Protein AF-A0A2N2G722-F1 (afdb_monomer_lite)

Foldseek 3Di:
DVVCQVPDAQQVQPPVQPLERLEAEAEDEDAAPVQADPVCPPHHHWAKDWQQVCVVVPVDVTHKAFGPHAHPSDRVGTRIYTIYTYHYQWGQDDPNPDIDGDACLSVVLRVLVSLPDAAQQDPVVPDQRCACQASSTVQSQDDDPGGNNHGHYHDPVSCVVSVNDDDDD

Structure (mmCIF, N/CA/C/O backbone):
data_AF-A0A2N2G722-F1
#
_entry.id   AF-A0A2N2G722-F1
#
loop_
_atom_site.group_PDB
_atom_site.id
_atom_site.type_symbol
_atom_site.label_atom_id
_atom_site.label_alt_id
_atom_site.label_comp_id
_atom_site.label_asym_id
_atom_site.label_entity_id
_atom_site.label_seq_id
_atom_site.pdbx_PDB_ins_code
_atom_site.Cartn_x
_atom_site.Cartn_y
_atom_site.Cartn_z
_atom_site.occupancy
_atom_site.B_iso_or_equiv
_atom_site.auth_seq_id
_atom_site.auth_comp_id
_atom_site.auth_asym_id
_atom_site.auth_atom_id
_atom_site.pdbx_PDB_model_num
ATOM 1 N N . MET A 1 1 ? -0.736 7.764 12.562 1.00 86.62 1 MET A N 1
ATOM 2 C CA . MET A 1 1 ? -2.157 7.605 12.942 1.00 86.62 1 MET A CA 1
ATOM 3 C C . MET A 1 1 ? -2.582 8.611 14.003 1.00 86.62 1 MET A C 1
ATOM 5 O O . MET A 1 1 ? -3.358 9.486 13.661 1.00 86.62 1 MET A O 1
ATOM 9 N N 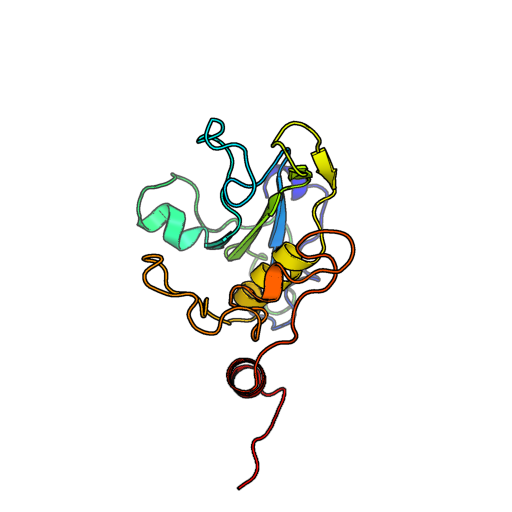. ALA A 1 2 ? -1.997 8.613 15.210 1.00 88.62 2 ALA A N 1
ATOM 10 C CA . ALA A 1 2 ? -2.372 9.547 16.289 1.00 88.62 2 ALA A CA 1
ATOM 11 C C . ALA A 1 2 ? -2.458 11.039 15.901 1.00 88.62 2 ALA A C 1
ATOM 13 O O . ALA A 1 2 ? -3.366 11.737 16.332 1.00 88.62 2 ALA A O 1
ATOM 14 N N . ALA A 1 3 ? -1.547 11.530 15.054 1.00 89.88 3 ALA A N 1
ATOM 15 C CA . ALA A 1 3 ? -1.567 12.923 14.596 1.00 89.88 3 ALA A CA 1
ATOM 16 C C . ALA A 1 3 ? -2.761 13.274 13.677 1.00 89.88 3 ALA A C 1
ATOM 18 O O . ALA A 1 3 ? -3.110 14.445 13.555 1.00 89.88 3 ALA A O 1
ATOM 19 N N . ALA A 1 4 ? -3.363 12.282 13.014 1.00 91.19 4 ALA A N 1
ATOM 20 C CA . ALA A 1 4 ? -4.499 12.466 12.108 1.00 91.19 4 ALA A CA 1
ATOM 21 C C . ALA A 1 4 ? -5.852 12.199 12.790 1.00 91.19 4 ALA A C 1
ATOM 23 O O . ALA A 1 4 ? -6.851 12.779 12.384 1.00 91.19 4 ALA A O 1
ATOM 24 N N . ASP A 1 5 ? -5.868 11.375 13.838 1.00 95.19 5 ASP A N 1
ATOM 25 C CA . ASP A 1 5 ? -7.063 10.847 14.515 1.00 95.19 5 ASP A CA 1
ATOM 26 C C . ASP A 1 5 ? -8.018 11.915 15.057 1.00 95.19 5 ASP A C 1
ATOM 28 O O . ASP A 1 5 ? -9.231 11.768 15.059 1.00 95.19 5 ASP A O 1
ATOM 32 N N . THR A 1 6 ? -7.497 13.067 15.466 1.00 95.94 6 THR A N 1
ATOM 33 C CA . THR A 1 6 ? -8.357 14.166 15.925 1.00 95.94 6 THR A CA 1
ATOM 34 C C . THR A 1 6 ? -9.116 14.861 14.793 1.00 95.94 6 THR A C 1
ATOM 36 O O . THR A 1 6 ? -10.034 15.627 15.069 1.00 95.94 6 THR A O 1
ATOM 39 N N . ASN A 1 7 ? -8.700 14.661 13.539 1.00 96.06 7 ASN A N 1
ATOM 40 C CA . ASN A 1 7 ? -9.152 15.433 12.377 1.00 96.06 7 ASN A CA 1
ATOM 41 C C . ASN A 1 7 ? -9.745 14.567 11.255 1.00 96.06 7 ASN A C 1
ATOM 43 O O . ASN A 1 7 ? -10.345 15.111 10.328 1.00 96.06 7 ASN A O 1
ATOM 47 N N . VAL A 1 8 ? -9.544 13.251 11.298 1.00 95.44 8 VAL A N 1
ATOM 48 C CA . VAL A 1 8 ? -9.967 12.304 10.264 1.00 95.44 8 VAL A CA 1
ATOM 49 C C . VAL A 1 8 ? -10.865 11.267 10.912 1.00 95.44 8 VAL A C 1
ATOM 51 O O . VAL A 1 8 ? -10.428 10.584 11.824 1.00 95.44 8 VAL A O 1
ATOM 54 N N . ASN A 1 9 ? -12.089 11.144 10.401 1.00 96.00 9 ASN A N 1
ATOM 55 C CA . ASN A 1 9 ? -12.974 10.041 10.753 1.00 96.00 9 ASN A CA 1
ATOM 56 C C . ASN A 1 9 ? -12.597 8.812 9.921 1.00 96.00 9 ASN A C 1
ATOM 58 O O . ASN A 1 9 ? -12.718 8.845 8.693 1.00 96.00 9 ASN A O 1
ATOM 62 N N . PHE A 1 10 ? -12.161 7.747 10.586 1.00 96.56 10 PHE A N 1
ATOM 63 C CA . PHE A 1 10 ? -11.734 6.499 9.967 1.00 96.56 10 PHE A CA 1
ATOM 64 C C . PHE A 1 10 ? -12.868 5.494 9.717 1.00 96.56 10 PHE A C 1
ATOM 66 O O . PHE A 1 10 ? -12.687 4.570 8.929 1.00 96.56 10 PHE A O 1
ATOM 73 N N . ALA A 1 11 ? -14.048 5.676 10.318 1.00 96.00 11 ALA A N 1
ATOM 74 C CA . ALA A 1 11 ? -15.167 4.735 10.195 1.00 96.00 11 ALA A CA 1
ATOM 75 C C . ALA A 1 11 ? -15.664 4.465 8.760 1.00 96.00 11 ALA A C 1
ATOM 77 O O . ALA A 1 11 ? -16.090 3.344 8.500 1.00 96.00 11 ALA A O 1
ATOM 78 N N . PRO A 1 12 ? -15.616 5.417 7.805 1.00 95.75 12 PRO A N 1
ATOM 79 C CA . PRO A 1 12 ? -16.002 5.140 6.421 1.00 95.75 12 PRO A CA 1
ATOM 80 C C . PRO A 1 12 ? -15.040 4.230 5.643 1.00 95.75 12 PRO A C 1
ATOM 82 O O . PRO A 1 12 ? -15.371 3.864 4.518 1.00 95.75 12 PRO A O 1
ATOM 85 N N . TYR A 1 13 ? -13.854 3.930 6.184 1.00 95.12 13 TYR A N 1
ATOM 86 C CA . TYR A 1 13 ? -12.816 3.138 5.511 1.00 95.12 13 TYR A CA 1
ATOM 87 C C . TYR A 1 13 ? -12.734 1.684 6.011 1.00 95.12 13 TYR A C 1
ATOM 89 O O . TYR A 1 13 ? -11.759 1.004 5.712 1.00 95.12 13 TYR A O 1
ATOM 97 N N . ASP A 1 14 ? -13.728 1.248 6.784 1.00 95.19 14 ASP A N 1
ATOM 98 C CA . ASP A 1 14 ? -14.011 -0.147 7.144 1.00 95.19 14 ASP A CA 1
ATOM 99 C C . ASP A 1 14 ? -15.162 -0.621 6.241 1.00 95.19 14 ASP A C 1
ATOM 101 O O . ASP A 1 14 ? -16.336 -0.351 6.528 1.00 95.19 14 ASP A O 1
ATOM 105 N N . LEU A 1 15 ? -14.842 -1.188 5.071 1.00 92.25 15 LEU A N 1
ATOM 106 C CA . LEU A 1 15 ? -15.858 -1.536 4.067 1.00 92.25 15 LEU A CA 1
ATOM 107 C C . LEU A 1 15 ? -16.419 -2.946 4.251 1.00 92.25 15 LEU A C 1
ATOM 109 O O . LEU A 1 15 ? -17.509 -3.225 3.736 1.00 92.25 15 LEU A O 1
ATOM 113 N N . ASP A 1 16 ? -15.709 -3.825 4.954 1.00 93.31 16 ASP A N 1
ATOM 114 C CA . ASP A 1 16 ? -16.152 -5.194 5.224 1.00 93.31 16 ASP A CA 1
ATOM 115 C C . ASP A 1 16 ? -16.805 -5.374 6.608 1.00 93.31 16 ASP A C 1
ATOM 117 O O . ASP A 1 16 ? -17.491 -6.377 6.842 1.00 93.31 16 ASP A O 1
ATOM 121 N N . GLY A 1 17 ? -16.725 -4.357 7.469 1.00 95.19 17 GLY A N 1
ATOM 122 C CA . GLY A 1 17 ? -17.412 -4.288 8.752 1.00 95.19 17 GLY A CA 1
ATOM 123 C C . GLY A 1 17 ? -16.705 -5.054 9.867 1.00 95.19 17 GLY A C 1
ATOM 124 O O . GLY A 1 17 ? -17.373 -5.499 10.808 1.00 95.19 17 GLY A O 1
ATOM 125 N N . ASP A 1 18 ? -15.391 -5.247 9.784 1.00 96.06 18 ASP A N 1
ATOM 126 C CA . ASP A 1 18 ? -14.608 -5.951 10.801 1.00 96.06 18 ASP A CA 1
ATOM 127 C C . ASP A 1 18 ? -14.064 -5.029 11.918 1.00 96.06 18 ASP A C 1
ATOM 129 O O . ASP A 1 18 ? -13.435 -5.497 12.878 1.00 96.06 18 ASP A O 1
ATOM 133 N N . CYS A 1 19 ? -14.393 -3.733 11.858 1.00 97.50 19 CYS A N 1
ATOM 134 C CA . CYS A 1 19 ? -13.896 -2.663 12.725 1.00 97.50 19 CYS A CA 1
ATOM 135 C C . CYS A 1 19 ? -12.408 -2.324 12.538 1.00 97.50 19 CYS A C 1
ATOM 137 O O . CYS A 1 19 ? -11.812 -1.699 13.427 1.00 97.50 19 CYS A O 1
ATOM 139 N N . TYR A 1 20 ? -11.805 -2.684 11.409 1.00 97.12 20 TYR A N 1
ATOM 140 C CA . TYR A 1 20 ? -10.490 -2.233 10.977 1.00 97.12 20 TYR A CA 1
ATOM 141 C C . TYR A 1 20 ? -10.607 -1.381 9.713 1.00 97.12 20 TYR A C 1
ATOM 143 O O . TYR A 1 20 ? -11.485 -1.553 8.884 1.00 97.12 20 TYR A O 1
ATOM 151 N N . VAL A 1 21 ? -9.712 -0.406 9.573 1.00 96.12 21 VAL A N 1
ATOM 152 C CA . VAL A 1 21 ? -9.531 0.282 8.294 1.00 96.12 21 VAL A CA 1
ATOM 153 C C . VAL A 1 21 ? -8.921 -0.709 7.310 1.00 96.12 21 VAL A C 1
ATOM 155 O O . VAL A 1 21 ? -7.834 -1.215 7.593 1.00 96.12 21 VAL A O 1
ATOM 158 N N . ASP A 1 22 ? -9.567 -0.910 6.159 1.00 92.81 22 ASP A N 1
ATOM 159 C CA . ASP A 1 22 ? -9.160 -1.918 5.170 1.00 92.81 22 ASP A CA 1
ATOM 160 C C . ASP A 1 22 ? -7.700 -1.718 4.738 1.00 92.81 22 ASP A C 1
ATOM 162 O O . ASP A 1 22 ? -6.904 -2.652 4.681 1.00 92.81 22 ASP A O 1
ATOM 166 N N . VAL A 1 23 ? -7.336 -0.468 4.416 1.00 87.81 23 VAL A N 1
ATOM 167 C CA . VAL A 1 23 ? -5.993 -0.094 3.962 1.00 87.81 23 VAL A CA 1
ATOM 168 C C . VAL A 1 23 ? -5.684 1.351 4.336 1.00 87.81 23 VAL A C 1
ATOM 170 O O . VAL A 1 23 ? -6.399 2.273 3.937 1.00 87.81 23 VAL A O 1
ATOM 173 N N . VAL A 1 24 ? -4.547 1.585 4.995 1.00 93.75 24 VAL A N 1
ATOM 174 C CA . VAL A 1 24 ? -3.966 2.932 5.099 1.00 93.75 24 VAL A CA 1
ATOM 175 C C . VAL A 1 24 ? -2.774 3.072 4.162 1.00 93.75 24 VAL A C 1
ATOM 177 O O . VAL A 1 24 ? -1.777 2.368 4.300 1.00 93.75 24 VAL A O 1
ATOM 180 N N . ASN A 1 25 ? -2.858 4.027 3.235 1.00 93.75 25 ASN A N 1
ATOM 181 C CA . ASN A 1 25 ? -1.742 4.407 2.376 1.00 93.75 25 ASN A CA 1
ATOM 182 C C . ASN A 1 25 ? -0.953 5.570 3.000 1.00 93.75 25 ASN A C 1
ATOM 184 O O . ASN A 1 25 ? -1.514 6.626 3.304 1.00 93.75 25 ASN A O 1
ATOM 188 N N . ILE A 1 26 ? 0.346 5.364 3.203 1.00 95.19 26 ILE A N 1
ATOM 189 C CA . ILE A 1 26 ? 1.271 6.338 3.774 1.00 95.19 26 ILE A CA 1
ATOM 190 C C . ILE A 1 26 ? 2.249 6.778 2.688 1.00 95.19 26 ILE A C 1
ATOM 192 O O . ILE A 1 26 ? 3.018 5.976 2.169 1.00 95.19 26 ILE A O 1
ATOM 196 N N . VAL A 1 27 ? 2.292 8.081 2.417 1.00 95.19 27 VAL A N 1
ATOM 197 C CA . VAL A 1 27 ? 3.324 8.673 1.560 1.00 95.19 27 VAL A CA 1
ATOM 198 C C . VAL A 1 27 ? 4.382 9.324 2.441 1.00 95.19 27 VAL A C 1
ATOM 200 O O . VAL A 1 27 ? 4.068 10.245 3.199 1.00 95.19 27 VAL A O 1
ATOM 203 N N . HIS A 1 28 ? 5.627 8.852 2.363 1.00 93.94 28 HIS A N 1
ATOM 204 C CA . HIS A 1 28 ? 6.739 9.443 3.109 1.00 93.94 28 HIS A CA 1
ATOM 205 C C . HIS A 1 28 ? 7.552 10.414 2.252 1.00 93.94 28 HIS A C 1
ATOM 207 O O . HIS A 1 28 ? 7.642 10.289 1.032 1.00 93.94 28 HIS A O 1
ATOM 213 N N . GLN A 1 29 ? 8.177 11.388 2.915 1.00 92.06 29 GLN A N 1
ATOM 214 C CA . GLN A 1 29 ? 9.076 12.334 2.263 1.00 92.06 29 GLN A CA 1
ATOM 215 C C . GLN A 1 29 ? 10.281 11.604 1.657 1.00 92.06 29 GLN A C 1
ATOM 217 O O . GLN A 1 29 ? 10.845 10.699 2.275 1.00 92.06 29 GLN A O 1
ATOM 222 N N . GLY A 1 30 ? 10.728 12.080 0.495 1.00 89.75 30 GLY A N 1
ATOM 223 C CA . GLY A 1 30 ? 11.961 11.618 -0.134 1.00 89.75 30 GLY A CA 1
ATOM 224 C C . GLY A 1 30 ? 11.740 10.467 -1.106 1.00 89.75 30 GLY A C 1
ATOM 225 O O . GLY A 1 30 ? 10.633 10.264 -1.604 1.00 89.75 30 GLY A O 1
ATOM 226 N N . THR A 1 31 ? 12.831 9.782 -1.430 1.00 89.25 31 THR A N 1
ATOM 227 C CA . THR A 1 31 ? 12.851 8.614 -2.314 1.00 89.25 31 THR A CA 1
ATOM 228 C C . THR A 1 31 ? 12.699 7.322 -1.531 1.00 89.25 31 THR A C 1
ATOM 230 O O . THR A 1 31 ? 13.029 7.285 -0.350 1.00 89.25 31 THR A O 1
ATOM 233 N N . GLY A 1 32 ? 12.190 6.281 -2.187 1.00 89.06 32 GLY A N 1
ATOM 234 C CA . GLY A 1 32 ? 12.145 4.935 -1.623 1.00 89.06 32 GLY A CA 1
ATOM 235 C C . GLY A 1 32 ? 13.467 4.231 -1.876 1.00 89.06 32 GLY A C 1
ATOM 236 O O . GLY A 1 32 ? 14.065 4.420 -2.942 1.00 89.06 32 GLY A O 1
ATOM 237 N N . GLU A 1 33 ? 13.931 3.437 -0.913 1.00 88.56 33 GLU A N 1
ATOM 238 C CA . GLU A 1 33 ? 15.232 2.757 -0.980 1.00 88.56 33 GLU A CA 1
ATOM 239 C C . GLU A 1 33 ? 15.397 1.945 -2.279 1.00 88.56 33 GLU A C 1
ATOM 241 O O . GLU A 1 33 ? 16.476 1.938 -2.879 1.00 88.56 33 GLU A O 1
ATOM 246 N N . GLU A 1 34 ? 14.302 1.377 -2.794 1.00 82.56 34 GLU A N 1
ATOM 247 C CA . GLU A 1 34 ? 14.249 0.613 -4.042 1.00 82.56 34 GLU A CA 1
ATOM 248 C C . GLU A 1 34 ? 14.658 1.416 -5.292 1.00 82.56 34 GLU A C 1
ATOM 250 O O . GLU A 1 34 ? 15.094 0.848 -6.296 1.00 82.56 34 GLU A O 1
ATOM 255 N N . ALA A 1 35 ? 14.545 2.745 -5.245 1.00 80.88 35 ALA A N 1
ATOM 256 C CA . ALA A 1 35 ? 14.869 3.650 -6.348 1.00 80.88 35 ALA A CA 1
ATOM 257 C C . ALA A 1 35 ? 15.936 4.697 -5.986 1.00 80.88 35 ALA A C 1
ATOM 259 O O . ALA A 1 35 ? 16.324 5.521 -6.827 1.00 80.88 35 ALA A O 1
ATOM 260 N N . SER A 1 36 ? 16.428 4.673 -4.751 1.00 77.19 36 SER A N 1
ATOM 261 C CA . SER A 1 36 ? 17.362 5.658 -4.232 1.00 77.19 36 SER A CA 1
ATOM 262 C C . SER A 1 36 ? 18.795 5.477 -4.737 1.00 77.19 36 SER A C 1
ATOM 264 O O . SER A 1 36 ? 19.221 4.413 -5.214 1.00 77.19 36 SER A O 1
ATOM 266 N N . PRO A 1 37 ? 19.624 6.533 -4.659 1.00 68.56 37 PRO A N 1
ATOM 267 C CA . PRO A 1 37 ? 21.064 6.385 -4.765 1.00 68.56 37 PRO A CA 1
ATOM 268 C C . PRO A 1 37 ? 21.583 5.373 -3.739 1.00 68.56 37 PRO A C 1
ATOM 270 O O . PRO A 1 37 ? 21.128 5.367 -2.607 1.00 68.56 37 PRO A O 1
ATOM 273 N N . ALA A 1 38 ? 22.568 4.540 -4.104 1.00 63.25 38 ALA A N 1
ATOM 274 C CA . ALA A 1 38 ? 23.093 3.497 -3.204 1.00 63.25 38 ALA A CA 1
ATOM 275 C C . ALA A 1 38 ? 23.745 4.065 -1.920 1.00 63.25 38 ALA A C 1
ATOM 277 O O . ALA A 1 38 ? 24.097 3.328 -1.010 1.00 63.25 38 ALA A O 1
ATOM 278 N N . THR A 1 39 ? 23.928 5.384 -1.860 1.00 59.56 39 THR A N 1
ATOM 279 C CA . THR A 1 39 ? 24.423 6.130 -0.702 1.00 59.56 39 THR A CA 1
ATOM 280 C C . THR A 1 39 ? 23.325 6.508 0.298 1.00 59.56 39 THR A C 1
ATOM 282 O O . THR A 1 39 ? 23.649 7.075 1.335 1.00 59.56 39 THR A O 1
ATOM 285 N N . SER A 1 40 ? 22.052 6.229 -0.002 1.00 65.25 40 SER A N 1
ATOM 286 C CA . SER A 1 40 ? 20.884 6.596 0.810 1.00 65.25 40 SER A CA 1
ATOM 287 C C . SER A 1 40 ? 20.285 5.386 1.540 1.00 65.25 40 SER A C 1
ATOM 289 O O . SER A 1 40 ? 19.083 5.160 1.484 1.00 65.25 40 SER A O 1
ATOM 291 N N . ALA A 1 41 ? 21.111 4.610 2.249 1.00 66.94 41 ALA A N 1
ATOM 292 C CA . ALA A 1 41 ? 20.689 3.420 3.011 1.00 66.94 41 ALA A CA 1
ATOM 293 C C . ALA A 1 41 ? 19.779 3.718 4.231 1.00 66.94 41 ALA A C 1
ATOM 295 O O . ALA A 1 41 ? 19.610 2.878 5.108 1.00 66.94 41 ALA A O 1
ATOM 296 N N . SER A 1 42 ? 19.271 4.947 4.346 1.00 83.94 42 SER A N 1
ATOM 297 C CA . SER A 1 42 ? 18.346 5.390 5.393 1.00 83.94 42 SER A CA 1
ATOM 298 C C . SER A 1 42 ? 16.946 5.694 4.865 1.00 83.94 42 SER A C 1
ATOM 300 O O . SER A 1 42 ? 16.089 6.106 5.646 1.00 83.94 42 SER A O 1
ATOM 302 N N . ASP A 1 43 ? 16.737 5.578 3.553 1.00 88.94 43 ASP A N 1
ATOM 303 C CA . ASP A 1 43 ? 15.412 5.713 2.960 1.00 88.94 43 ASP A CA 1
ATOM 304 C C . ASP A 1 43 ? 14.563 4.487 3.320 1.00 88.94 43 ASP A C 1
ATOM 306 O O . ASP A 1 43 ? 15.085 3.413 3.608 1.00 88.94 43 ASP A O 1
ATOM 310 N N . ILE A 1 44 ? 13.243 4.650 3.341 1.00 90.69 44 ILE A N 1
ATOM 311 C CA . ILE A 1 44 ? 12.325 3.539 3.594 1.00 90.69 44 ILE A CA 1
ATOM 312 C C . ILE A 1 44 ? 12.119 2.800 2.271 1.00 90.69 44 ILE A C 1
ATOM 314 O O . ILE A 1 44 ? 11.809 3.425 1.260 1.00 90.69 44 ILE A O 1
ATOM 318 N N . TRP A 1 45 ? 12.288 1.481 2.270 1.00 90.12 45 TRP A N 1
ATOM 319 C CA . TRP A 1 45 ? 11.875 0.634 1.151 1.00 90.12 45 TRP A CA 1
ATOM 320 C C . TRP A 1 45 ? 10.344 0.550 1.107 1.00 90.12 45 TRP A C 1
ATOM 322 O O . TRP A 1 45 ? 9.735 0.285 2.145 1.00 90.12 45 TRP A O 1
ATOM 332 N N . SER A 1 46 ? 9.716 0.766 -0.050 1.00 91.81 46 SER A N 1
ATOM 333 C CA . SER A 1 46 ? 8.251 0.655 -0.197 1.00 91.81 46 SER A CA 1
ATOM 334 C C . SER A 1 46 ? 7.736 -0.738 0.178 1.00 91.81 46 SER A C 1
ATOM 336 O O . SER A 1 46 ? 8.275 -1.730 -0.300 1.00 91.81 46 SER A O 1
ATOM 338 N N . HIS A 1 47 ? 6.736 -0.835 1.057 1.00 89.62 47 HIS A N 1
ATOM 339 C CA . HIS A 1 47 ? 6.224 -2.137 1.500 1.00 89.62 47 HIS A CA 1
ATOM 340 C C . HIS A 1 47 ? 4.795 -2.088 2.048 1.00 89.62 47 HIS A C 1
ATOM 342 O O . HIS A 1 47 ? 4.304 -1.045 2.495 1.00 89.62 47 HIS A O 1
ATOM 348 N N . SER A 1 48 ? 4.189 -3.273 2.118 1.00 93.00 48 SER A N 1
ATOM 349 C CA . SER A 1 48 ? 2.984 -3.575 2.886 1.00 93.00 48 SER A CA 1
ATOM 350 C C . SER A 1 48 ? 3.336 -4.351 4.151 1.00 93.00 48 SER A C 1
ATOM 352 O O . SER A 1 48 ? 4.125 -5.299 4.116 1.00 93.00 48 SER A O 1
ATOM 354 N N . TRP A 1 49 ? 2.768 -3.956 5.289 1.00 92.31 49 TRP A N 1
ATOM 355 C CA . TRP A 1 49 ? 2.980 -4.642 6.564 1.00 92.31 49 TRP A CA 1
ATOM 356 C C . TRP A 1 49 ? 1.831 -4.365 7.542 1.00 92.31 49 TRP A C 1
ATOM 358 O O . TRP A 1 49 ? 0.901 -3.619 7.245 1.00 92.31 49 TRP A O 1
ATOM 368 N N . ASN A 1 50 ? 1.911 -4.943 8.745 1.00 92.94 50 ASN A N 1
ATOM 369 C CA . ASN A 1 50 ? 0.965 -4.668 9.821 1.00 92.94 50 ASN A CA 1
ATOM 370 C C . ASN A 1 50 ? 1.608 -4.340 11.179 1.00 92.94 50 ASN A C 1
ATOM 372 O O . ASN A 1 50 ? 2.630 -4.902 11.592 1.00 92.94 50 ASN A O 1
ATOM 376 N N . LEU A 1 51 ? 0.981 -3.417 11.909 1.00 94.25 51 LEU A N 1
ATOM 377 C CA . LEU A 1 51 ? 1.484 -2.895 13.181 1.00 94.25 51 LEU A CA 1
ATOM 378 C C . LEU A 1 51 ? 1.576 -3.981 14.265 1.00 94.25 51 LEU A C 1
ATOM 380 O O . LEU A 1 51 ? 2.487 -3.943 15.097 1.00 94.25 51 LEU A O 1
ATOM 384 N N . ALA A 1 52 ? 0.673 -4.966 14.258 1.00 95.31 52 ALA A N 1
ATOM 385 C CA . ALA A 1 52 ? 0.726 -6.097 15.183 1.00 95.31 52 ALA A CA 1
ATOM 386 C C . ALA A 1 52 ? 2.022 -6.915 15.027 1.00 95.31 52 ALA A C 1
ATOM 388 O O . ALA A 1 52 ? 2.712 -7.170 16.017 1.00 95.31 52 ALA A O 1
ATOM 389 N N . ALA A 1 53 ? 2.392 -7.273 13.795 1.00 94.19 53 ALA A N 1
ATOM 390 C CA . ALA A 1 53 ? 3.617 -8.001 13.485 1.00 94.19 53 ALA A CA 1
ATOM 391 C C . ALA A 1 53 ? 4.860 -7.163 13.798 1.00 94.19 53 ALA A C 1
ATOM 393 O O . ALA A 1 53 ? 5.811 -7.679 14.381 1.00 94.19 53 ALA A O 1
ATOM 394 N N . ALA A 1 54 ? 4.846 -5.863 13.481 1.00 92.12 54 ALA A N 1
ATOM 395 C CA . ALA A 1 54 ? 5.957 -4.965 13.807 1.00 92.12 54 ALA A CA 1
ATOM 396 C C . ALA A 1 54 ? 6.259 -4.937 15.321 1.00 92.12 54 ALA A C 1
ATOM 398 O O . ALA A 1 54 ? 7.426 -4.982 15.721 1.00 92.12 54 ALA A O 1
ATOM 399 N N . ARG A 1 55 ? 5.218 -4.936 16.168 1.00 94.56 55 ARG A N 1
ATOM 400 C CA . ARG A 1 55 ? 5.364 -5.073 17.627 1.00 94.56 55 ARG A CA 1
ATOM 401 C C . ARG A 1 55 ? 5.846 -6.460 18.037 1.00 94.56 55 ARG A C 1
ATOM 403 O O . ARG A 1 55 ? 6.720 -6.567 18.892 1.00 94.56 55 ARG A O 1
ATOM 410 N N . TYR A 1 56 ? 5.261 -7.509 17.460 1.00 94.62 56 TYR A N 1
ATOM 411 C CA . TYR A 1 56 ? 5.573 -8.897 17.804 1.00 94.62 56 TYR A CA 1
ATOM 412 C C . TYR A 1 56 ? 7.051 -9.235 17.572 1.00 94.62 56 TYR A C 1
ATOM 414 O O . TYR A 1 56 ? 7.690 -9.819 18.443 1.00 94.62 56 TYR A O 1
ATOM 422 N N . TRP A 1 57 ? 7.616 -8.799 16.444 1.00 93.69 57 TRP A N 1
ATOM 423 C CA . TRP A 1 57 ? 9.030 -8.997 16.108 1.00 93.69 57 TRP A CA 1
ATOM 424 C C . TRP A 1 57 ? 9.981 -8.004 16.797 1.00 93.69 57 TRP A C 1
ATOM 426 O O . TRP A 1 57 ? 11.183 -8.040 16.557 1.00 93.69 57 TRP A O 1
ATOM 436 N N . GLY A 1 58 ? 9.471 -7.132 17.673 1.00 86.12 58 GLY A N 1
ATOM 437 C CA . GLY A 1 58 ? 10.289 -6.237 18.495 1.00 86.12 58 GLY A CA 1
ATOM 438 C C . GLY A 1 58 ? 10.857 -5.017 17.765 1.00 86.12 58 GLY A C 1
ATOM 439 O O . GLY A 1 58 ? 11.668 -4.298 18.345 1.00 86.12 58 GLY A O 1
ATOM 440 N N . ASN A 1 59 ? 10.412 -4.734 16.538 1.00 84.88 59 ASN A N 1
ATOM 441 C CA . ASN A 1 59 ? 10.873 -3.574 15.766 1.00 84.88 59 ASN A CA 1
ATOM 442 C C . ASN A 1 59 ? 10.330 -2.243 16.317 1.00 84.88 59 ASN A C 1
ATOM 444 O O . ASN A 1 59 ? 10.803 -1.170 15.950 1.00 84.88 59 ASN A O 1
ATOM 448 N N . THR A 1 60 ? 9.317 -2.291 17.187 1.00 89.75 60 THR A N 1
ATOM 449 C CA . THR A 1 60 ? 8.695 -1.111 17.793 1.00 89.75 60 THR A CA 1
ATOM 450 C C . THR A 1 60 ? 7.926 -1.462 19.069 1.00 89.75 60 THR A C 1
ATO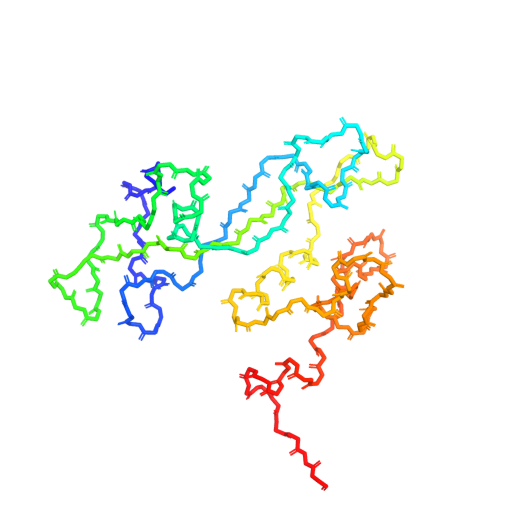M 452 O O . THR A 1 60 ? 7.463 -2.586 19.263 1.00 89.75 60 THR A O 1
ATOM 455 N N . GLN A 1 61 ? 7.738 -0.470 19.942 1.00 92.56 61 GLN A N 1
ATOM 456 C CA . GLN A 1 61 ? 6.821 -0.564 21.080 1.00 92.56 61 GLN A CA 1
ATOM 457 C C . GLN A 1 61 ? 5.357 -0.274 20.704 1.00 92.56 61 GLN A C 1
ATOM 459 O O . GLN A 1 61 ? 4.466 -0.478 21.524 1.00 92.56 61 GLN A O 1
ATOM 464 N N . TYR A 1 62 ? 5.082 0.194 19.491 1.00 92.38 62 TYR A N 1
ATOM 465 C CA . TYR A 1 62 ? 3.727 0.495 19.025 1.00 92.38 62 TYR A CA 1
ATOM 466 C C . TYR A 1 62 ? 3.133 -0.706 18.286 1.00 92.38 62 TYR A C 1
ATOM 468 O O . TYR A 1 62 ? 3.855 -1.413 17.599 1.00 92.38 62 TYR A O 1
ATOM 476 N N . GLY A 1 63 ? 1.832 -0.948 18.449 1.00 94.31 63 GLY A N 1
ATOM 477 C CA . GLY A 1 63 ? 1.094 -2.009 17.754 1.00 94.31 63 GLY A CA 1
ATOM 478 C C . GLY A 1 63 ? -0.151 -1.451 17.073 1.00 94.31 63 GLY A C 1
ATOM 479 O O . GLY A 1 63 ? -0.175 -0.271 16.727 1.00 94.31 63 GLY A O 1
ATOM 480 N N . VAL A 1 64 ? -1.180 -2.290 16.922 1.00 96.62 64 VAL A N 1
ATOM 481 C CA . VAL A 1 64 ? -2.505 -1.889 16.417 1.00 96.62 64 VAL A CA 1
ATOM 482 C C . VAL A 1 64 ? -2.947 -0.576 17.065 1.00 96.62 64 VAL A C 1
ATOM 484 O O . VAL A 1 64 ? -2.961 -0.456 18.294 1.00 96.62 64 VAL A O 1
ATOM 487 N N . TYR A 1 65 ? -3.303 0.404 16.241 1.00 96.50 65 TYR A N 1
ATOM 488 C CA . TYR A 1 65 ? -3.783 1.701 16.698 1.00 96.50 65 TYR A CA 1
ATOM 489 C C . TYR A 1 65 ? -5.307 1.664 16.823 1.00 96.50 65 TYR A C 1
ATOM 491 O O . TYR A 1 65 ? -5.981 1.216 15.903 1.00 96.50 65 TYR A O 1
ATOM 499 N N . THR A 1 66 ? -5.853 2.112 17.951 1.00 97.44 66 THR A N 1
ATOM 500 C CA . THR A 1 66 ? -7.307 2.267 18.137 1.00 97.44 66 THR A CA 1
ATOM 501 C C . THR A 1 66 ? -7.652 3.743 17.985 1.00 97.44 66 THR A C 1
ATOM 503 O O . THR A 1 66 ? -7.035 4.565 18.664 1.00 97.44 66 THR A O 1
ATOM 506 N N . THR A 1 67 ? -8.572 4.064 17.076 1.00 97.25 67 THR A N 1
ATOM 507 C CA . THR A 1 67 ? -8.987 5.441 16.774 1.00 97.25 67 THR A CA 1
ATOM 508 C C . THR A 1 67 ? -10.009 5.942 17.793 1.00 97.25 67 THR A C 1
ATOM 510 O O . THR A 1 67 ? -10.480 5.201 18.665 1.00 97.25 67 THR A O 1
ATOM 513 N N . ASN A 1 68 ? -10.371 7.218 17.694 1.00 96.81 68 ASN A N 1
ATOM 514 C CA . ASN A 1 68 ? -11.478 7.801 18.454 1.00 96.81 68 ASN A CA 1
ATOM 515 C C . ASN A 1 68 ? -12.855 7.620 17.772 1.00 96.81 68 ASN A C 1
ATOM 517 O O . ASN A 1 68 ? -13.859 8.093 18.310 1.00 96.81 68 ASN A O 1
ATOM 521 N N . ASP A 1 69 ? -12.919 6.917 16.638 1.00 97.19 69 ASP A N 1
ATOM 522 C CA . ASP A 1 69 ? -14.137 6.724 15.852 1.00 97.19 69 ASP A CA 1
ATOM 523 C C . ASP A 1 69 ? -14.882 5.448 16.249 1.00 97.19 69 ASP A C 1
ATOM 525 O O . ASP A 1 69 ? -14.290 4.390 16.470 1.00 97.19 69 ASP A O 1
ATOM 529 N N . SER A 1 70 ? -16.212 5.529 16.309 1.00 97.25 70 SER A N 1
ATOM 530 C CA . SER A 1 70 ? -17.064 4.367 16.585 1.00 97.25 70 SER A CA 1
ATOM 531 C C . SER A 1 70 ? -17.163 3.457 15.363 1.00 97.25 70 SER A C 1
ATOM 533 O O . SER A 1 70 ? -17.392 3.936 14.254 1.00 97.25 70 SER A O 1
ATOM 535 N N . CYS A 1 71 ? -17.048 2.146 15.571 1.00 96.88 71 CYS A N 1
ATOM 536 C CA . CYS A 1 71 ? -17.224 1.168 14.503 1.00 96.88 71 CYS A CA 1
ATOM 537 C C . CYS A 1 71 ? -18.699 1.060 14.085 1.00 96.88 71 CYS A C 1
ATOM 539 O O . CYS A 1 71 ? -19.588 0.904 14.928 1.00 96.88 71 CYS A O 1
ATOM 541 N N . THR A 1 72 ? -18.961 1.097 12.776 1.00 93.75 72 THR A N 1
ATOM 542 C CA . THR A 1 72 ? -20.323 1.015 12.221 1.00 93.75 72 THR A CA 1
ATOM 543 C C . THR A 1 72 ? -20.938 -0.373 12.414 1.00 93.75 72 THR A C 1
ATOM 545 O O . THR A 1 72 ? -22.131 -0.482 12.698 1.00 93.75 72 THR A O 1
ATOM 548 N N . ALA A 1 73 ? -20.134 -1.436 12.307 1.00 94.38 73 ALA A N 1
ATOM 549 C CA . ALA A 1 73 ? -20.593 -2.814 12.482 1.00 94.38 73 ALA A CA 1
ATOM 550 C C . ALA A 1 73 ? -20.875 -3.178 13.949 1.00 94.38 73 ALA A C 1
ATOM 552 O O . ALA A 1 73 ? -21.705 -4.043 14.238 1.00 94.38 73 ALA A O 1
ATOM 553 N N . ASN A 1 74 ? -20.212 -2.505 14.893 1.00 95.19 74 ASN A N 1
ATOM 554 C CA . ASN A 1 74 ? -20.428 -2.697 16.319 1.00 95.19 74 ASN A CA 1
ATOM 555 C C . ASN A 1 74 ? -20.131 -1.410 17.093 1.00 95.19 74 ASN A C 1
ATOM 557 O O . ASN A 1 74 ? -18.980 -1.107 17.400 1.00 95.19 74 ASN A O 1
ATOM 561 N N . SER A 1 75 ? -21.184 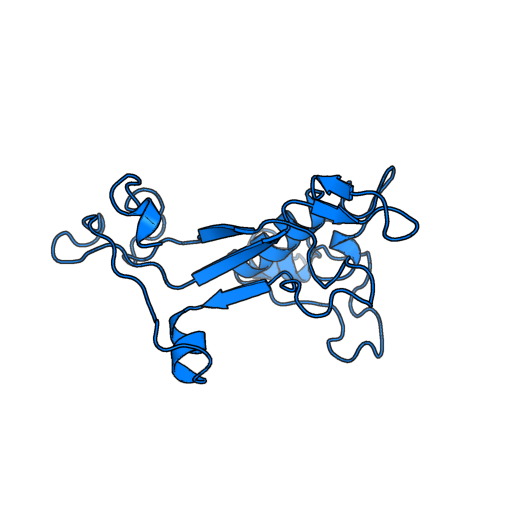-0.700 17.500 1.00 93.75 75 SER A N 1
ATOM 562 C CA . SER A 1 75 ? -21.072 0.576 18.216 1.00 93.75 75 SER A CA 1
ATOM 563 C C . SER A 1 75 ? -20.451 0.472 19.616 1.00 93.75 75 SER A C 1
ATOM 565 O O . SER A 1 75 ? -20.221 1.497 20.253 1.00 93.75 75 SER A O 1
ATOM 567 N N . ALA A 1 76 ? -20.217 -0.739 20.136 1.00 95.94 76 ALA A N 1
ATOM 568 C CA . ALA A 1 76 ? -19.456 -0.948 21.369 1.00 95.94 76 ALA A CA 1
ATOM 569 C C . ALA A 1 76 ? -17.934 -0.963 21.133 1.00 95.94 76 ALA A C 1
ATOM 571 O O . ALA A 1 76 ? -17.169 -0.995 22.098 1.00 95.94 76 ALA A O 1
ATOM 572 N N . LEU A 1 77 ? -17.494 -0.972 19.872 1.00 96.94 77 LEU A N 1
ATOM 573 C CA . LEU A 1 77 ? -16.096 -0.999 19.464 1.00 96.94 77 LEU A CA 1
ATOM 574 C C . LEU A 1 77 ? -15.693 0.312 18.786 1.00 96.94 77 LEU A C 1
ATOM 576 O O . LEU A 1 77 ? -16.516 1.074 18.277 1.00 96.94 77 LEU A O 1
ATOM 580 N N . GLN A 1 78 ? -14.387 0.543 18.775 1.00 97.88 78 GLN A N 1
ATOM 581 C CA . GLN A 1 78 ? -13.740 1.607 18.018 1.00 97.88 78 GLN A CA 1
ATOM 582 C C . GLN A 1 78 ? -13.089 1.023 16.773 1.00 97.88 78 GLN A C 1
ATOM 584 O O . GLN A 1 78 ? -12.682 -0.145 16.778 1.00 97.88 78 GLN A O 1
ATOM 589 N N . VAL A 1 79 ? -12.967 1.850 15.742 1.00 97.94 79 VAL A N 1
ATOM 590 C CA . VAL A 1 79 ? -12.228 1.501 14.529 1.00 97.94 79 VAL A CA 1
ATOM 591 C C . VAL A 1 79 ? -10.743 1.361 14.866 1.00 97.94 79 VAL A C 1
ATOM 593 O O . VAL A 1 79 ? -10.193 2.059 15.726 1.00 97.94 79 VAL A O 1
ATOM 596 N N . LYS A 1 80 ? -10.077 0.411 14.216 1.00 97.69 80 LYS A N 1
ATOM 597 C CA . LYS A 1 80 ? -8.659 0.123 14.418 1.00 97.69 80 LYS A CA 1
ATOM 598 C C . LYS A 1 80 ? -7.885 0.235 13.118 1.00 97.69 80 LYS A C 1
ATOM 600 O O . LYS A 1 80 ? -8.410 0.034 12.036 1.00 97.69 80 LYS A O 1
ATOM 605 N N . ILE A 1 81 ? -6.600 0.532 13.235 1.00 96.81 81 ILE A N 1
ATOM 606 C CA . ILE A 1 81 ? -5.661 0.538 12.117 1.00 96.81 81 ILE A CA 1
ATOM 607 C C . ILE A 1 81 ? -4.570 -0.470 12.446 1.00 96.81 81 ILE A C 1
ATOM 609 O O . ILE A 1 81 ? -3.918 -0.373 13.492 1.00 96.81 81 ILE A O 1
ATOM 613 N N . ASN A 1 82 ? -4.379 -1.437 11.557 1.00 95.44 82 ASN A N 1
ATOM 614 C CA . ASN A 1 82 ? -3.357 -2.466 11.686 1.00 95.44 82 ASN A CA 1
ATOM 615 C C . ASN A 1 82 ? -2.508 -2.548 10.422 1.00 95.44 82 ASN A C 1
ATOM 617 O O . ASN A 1 82 ? -1.290 -2.416 10.513 1.00 95.44 82 ASN A O 1
ATOM 621 N N . ASP A 1 83 ? -3.153 -2.724 9.277 1.00 94.12 83 ASP A N 1
ATOM 622 C CA . ASP A 1 83 ? -2.502 -2.906 7.989 1.00 94.12 83 ASP A CA 1
ATOM 623 C C . ASP A 1 83 ? -2.201 -1.552 7.339 1.00 94.12 83 ASP A C 1
ATOM 625 O O . ASP A 1 83 ? -2.980 -0.594 7.413 1.00 94.12 83 ASP A O 1
ATOM 629 N N . TYR A 1 84 ? -1.016 -1.442 6.749 1.00 94.12 84 TYR A N 1
ATOM 630 C CA . TYR A 1 84 ? -0.592 -0.240 6.051 1.00 94.12 84 TYR A CA 1
ATOM 631 C C . TYR A 1 84 ? 0.263 -0.593 4.846 1.00 94.12 84 TYR A C 1
ATOM 633 O O . TYR A 1 84 ? 0.990 -1.586 4.833 1.00 94.12 84 TYR A O 1
ATOM 641 N N . ILE A 1 85 ? 0.222 0.304 3.872 1.00 95.56 85 ILE A N 1
ATOM 642 C CA . ILE A 1 85 ? 1.169 0.341 2.770 1.00 95.56 85 ILE A CA 1
ATOM 643 C C . ILE A 1 85 ? 1.905 1.673 2.805 1.00 95.56 85 ILE A C 1
ATOM 645 O O . ILE A 1 85 ? 1.307 2.706 3.121 1.00 95.56 85 ILE A O 1
ATOM 649 N N . ILE A 1 86 ? 3.200 1.663 2.510 1.00 94.88 86 ILE A N 1
ATOM 650 C CA . ILE A 1 86 ? 4.035 2.864 2.526 1.00 94.88 86 ILE A CA 1
ATOM 651 C C . ILE A 1 86 ? 4.820 3.004 1.224 1.00 94.88 86 ILE A C 1
ATOM 653 O O . ILE A 1 86 ? 5.399 2.034 0.743 1.00 94.88 86 ILE A O 1
ATOM 657 N N . GLN A 1 87 ? 4.815 4.208 0.646 1.00 94.56 87 GLN A N 1
ATOM 658 C CA . GLN A 1 87 ? 5.522 4.541 -0.596 1.00 94.56 87 GLN A CA 1
ATOM 659 C C . GLN A 1 87 ? 6.177 5.926 -0.512 1.00 94.56 87 GLN A C 1
ATOM 661 O O . GLN A 1 87 ? 5.721 6.787 0.251 1.00 94.56 87 GLN A O 1
ATOM 666 N N . PRO A 1 88 ? 7.208 6.198 -1.324 1.00 93.31 88 PRO A N 1
ATOM 667 C CA . PRO A 1 88 ? 7.859 7.496 -1.356 1.00 93.31 88 PRO A CA 1
ATOM 668 C C . PRO A 1 88 ? 7.063 8.543 -2.132 1.00 93.31 88 PRO A C 1
ATOM 670 O O . PRO A 1 88 ? 6.411 8.256 -3.140 1.00 93.31 88 PRO A O 1
ATOM 673 N N . GLU A 1 89 ? 7.207 9.803 -1.730 1.00 92.88 89 GLU A N 1
ATOM 674 C CA . GLU A 1 89 ? 6.732 10.969 -2.481 1.00 92.88 89 GLU A CA 1
ATOM 675 C C . GLU A 1 89 ? 7.503 11.152 -3.800 1.00 92.88 89 GLU A C 1
ATOM 677 O O . GLU A 1 89 ? 6.936 11.600 -4.806 1.00 92.88 89 GLU A O 1
ATOM 682 N N . LEU A 1 90 ? 8.800 10.823 -3.798 1.00 89.88 90 LEU A N 1
ATOM 683 C CA . LEU A 1 90 ? 9.714 11.084 -4.903 1.00 89.88 90 LEU A CA 1
ATOM 684 C C . LEU A 1 90 ? 10.295 9.805 -5.515 1.00 89.88 90 LEU A C 1
ATOM 686 O O . LEU A 1 90 ? 10.622 8.833 -4.845 1.00 89.88 90 LEU A O 1
ATOM 690 N N . LEU A 1 91 ? 10.548 9.878 -6.817 1.00 86.44 91 LEU A N 1
ATOM 691 C CA . LEU A 1 91 ? 11.316 8.922 -7.599 1.00 86.44 91 LEU A CA 1
ATOM 692 C C . LEU A 1 91 ? 12.616 9.583 -8.076 1.00 86.44 91 LEU A C 1
ATOM 694 O O . LEU A 1 91 ? 12.605 10.690 -8.629 1.00 86.44 91 LEU A O 1
ATOM 698 N N . SER A 1 92 ? 13.744 8.887 -7.918 1.00 79.75 92 SER A N 1
ATOM 699 C CA . SER A 1 92 ? 15.028 9.338 -8.459 1.00 79.75 92 SER A CA 1
ATOM 700 C C . SER A 1 92 ? 15.118 9.051 -9.964 1.00 79.75 92 SER A C 1
ATOM 702 O O . SER A 1 92 ? 14.988 7.909 -10.403 1.00 79.75 92 SER A O 1
ATOM 704 N N . LYS A 1 93 ? 15.356 10.080 -10.787 1.00 69.75 93 LYS A N 1
ATOM 705 C CA . LYS A 1 93 ? 15.638 9.928 -12.226 1.00 69.75 93 LYS A CA 1
ATOM 706 C C . LYS A 1 93 ? 17.117 9.626 -12.483 1.00 69.75 93 LYS A C 1
ATOM 708 O O . LYS A 1 93 ? 17.979 9.851 -11.633 1.00 69.75 93 LYS A O 1
ATOM 713 N N . LEU A 1 94 ? 17.388 9.142 -13.704 1.00 54.81 94 LEU A N 1
ATOM 714 C CA . LEU A 1 94 ? 18.709 8.912 -14.311 1.00 54.81 94 LEU A CA 1
ATOM 715 C C . LEU A 1 94 ? 19.818 9.793 -13.698 1.00 54.81 94 LEU A C 1
ATOM 717 O O . LEU A 1 94 ? 19.704 11.018 -13.657 1.00 54.81 94 LEU A O 1
ATOM 721 N N . ASN A 1 95 ? 20.896 9.140 -13.249 1.00 56.66 95 ASN A N 1
ATOM 722 C CA . ASN A 1 95 ? 22.029 9.681 -12.480 1.00 56.66 95 ASN A CA 1
ATOM 723 C C . ASN A 1 95 ? 21.782 9.996 -11.000 1.00 56.66 95 ASN A C 1
ATOM 725 O O . ASN A 1 95 ? 22.681 10.555 -10.371 1.00 56.66 95 ASN A O 1
ATOM 729 N N . LYS A 1 96 ? 20.639 9.601 -10.416 1.00 64.31 96 LYS A N 1
ATOM 730 C CA . LYS A 1 96 ? 20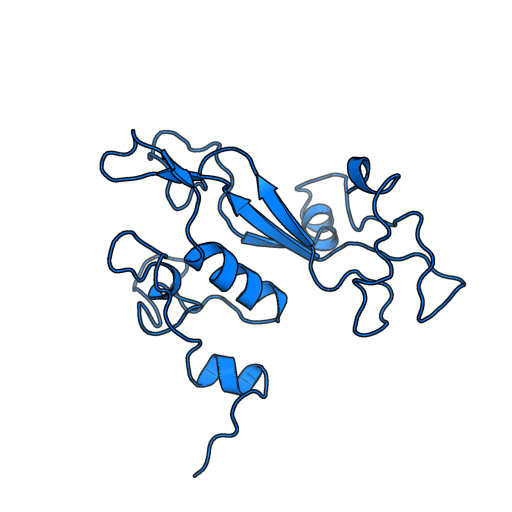.454 9.588 -8.951 1.00 64.31 96 LYS A CA 1
ATOM 731 C C . LYS A 1 96 ? 20.585 10.984 -8.299 1.00 64.31 96 LYS A C 1
ATOM 733 O O . LYS A 1 96 ? 20.926 11.112 -7.129 1.00 64.31 96 LYS A O 1
ATOM 738 N N . LYS A 1 97 ? 20.358 12.045 -9.088 1.00 64.50 97 LYS A N 1
ATOM 739 C CA . LYS A 1 97 ? 20.568 13.463 -8.716 1.00 64.50 97 LYS A CA 1
ATOM 740 C C . LYS A 1 97 ? 19.376 14.376 -9.013 1.00 64.50 97 LYS A C 1
ATOM 742 O O . LYS A 1 97 ? 19.341 15.493 -8.513 1.00 64.50 97 LYS A O 1
ATOM 747 N N . ASN A 1 98 ? 18.422 13.912 -9.820 1.00 76.25 98 ASN A N 1
ATOM 748 C CA . ASN A 1 98 ? 17.202 14.643 -10.149 1.00 76.25 98 ASN A CA 1
ATOM 749 C C . ASN A 1 98 ? 16.007 13.871 -9.600 1.00 76.25 98 ASN A C 1
ATOM 751 O O . ASN A 1 98 ? 15.891 12.674 -9.855 1.00 76.25 98 ASN A O 1
ATOM 755 N N . PHE A 1 99 ? 15.111 14.558 -8.899 1.00 83.31 99 PHE A N 1
ATOM 756 C CA . PHE A 1 99 ? 13.938 13.950 -8.280 1.00 83.31 99 PHE A CA 1
ATOM 757 C C . PHE A 1 99 ? 12.667 14.408 -8.987 1.00 83.31 99 PHE A C 1
ATOM 759 O O . PHE A 1 99 ? 12.529 15.574 -9.358 1.00 83.31 99 PHE A O 1
ATOM 766 N N . VAL A 1 100 ? 11.744 13.477 -9.188 1.00 87.12 100 VAL A N 1
ATOM 767 C CA . VAL A 1 100 ? 10.383 13.749 -9.663 1.00 87.12 100 VAL A CA 1
ATOM 768 C C . VAL A 1 100 ? 9.389 13.135 -8.695 1.00 87.12 100 VAL A C 1
ATOM 770 O O . VAL A 1 100 ? 9.777 12.320 -7.870 1.00 87.12 100 VAL A O 1
ATOM 773 N N . LYS A 1 101 ? 8.109 13.485 -8.809 1.00 90.06 101 LYS A N 1
ATOM 774 C CA . LYS A 1 101 ? 7.057 12.777 -8.074 1.00 90.06 101 LYS A CA 1
ATOM 775 C C . LYS A 1 101 ? 7.032 11.301 -8.470 1.00 90.06 101 LYS A C 1
ATOM 777 O O . LYS A 1 101 ? 7.227 10.987 -9.652 1.00 90.06 101 LYS A O 1
ATOM 782 N N . SER A 1 102 ? 6.783 10.435 -7.496 1.00 90.75 102 SER A N 1
ATOM 783 C CA . SER A 1 102 ? 6.621 9.000 -7.716 1.00 90.75 102 SER A CA 1
ATOM 784 C C . SER A 1 102 ? 5.568 8.704 -8.777 1.00 90.75 102 SER A C 1
ATOM 786 O O . SER A 1 102 ? 4.575 9.420 -8.931 1.00 90.75 102 SER A O 1
ATOM 788 N N . THR A 1 103 ? 5.822 7.658 -9.557 1.00 92.56 103 THR A N 1
ATOM 789 C CA . THR A 1 103 ? 4.874 7.162 -10.553 1.00 92.56 103 THR A CA 1
ATOM 790 C C . THR A 1 103 ? 3.848 6.241 -9.915 1.00 92.56 103 THR A C 1
ATOM 792 O O . THR A 1 103 ? 4.008 5.785 -8.787 1.00 92.56 103 THR A O 1
ATOM 795 N N . VAL A 1 104 ? 2.782 5.949 -10.659 1.00 93.94 104 VAL A N 1
ATOM 796 C CA . VAL A 1 104 ? 1.683 5.099 -10.188 1.00 93.94 104 VAL A CA 1
ATOM 797 C C . VAL A 1 104 ? 2.112 3.647 -9.942 1.00 93.94 104 VAL A C 1
ATOM 799 O O . VAL A 1 104 ? 1.489 2.974 -9.133 1.00 93.94 104 VAL A O 1
ATOM 802 N N . GLY A 1 105 ? 3.186 3.177 -10.585 1.00 94.44 105 GLY A N 1
ATOM 803 C CA . GLY A 1 105 ? 3.634 1.786 -10.542 1.00 94.44 105 GLY A CA 1
ATOM 804 C C . GLY A 1 105 ? 3.818 1.211 -9.138 1.00 94.44 105 GLY A C 1
ATOM 805 O O . GLY A 1 105 ? 3.199 0.195 -8.821 1.00 94.44 105 GLY A O 1
ATOM 806 N N . VAL A 1 106 ? 4.594 1.888 -8.284 1.00 91.88 106 VAL A N 1
ATOM 807 C CA . VAL A 1 106 ? 4.817 1.459 -6.890 1.00 91.88 106 VAL A CA 1
ATOM 808 C C . VAL A 1 106 ? 3.508 1.512 -6.098 1.00 91.88 106 VAL A C 1
ATOM 810 O O . VAL A 1 106 ? 3.147 0.536 -5.456 1.00 91.88 106 VAL A O 1
ATOM 813 N N . PHE A 1 107 ? 2.720 2.584 -6.235 1.00 93.94 107 PHE A N 1
ATOM 814 C CA . PHE A 1 107 ? 1.407 2.683 -5.582 1.00 93.94 107 PHE A CA 1
ATOM 815 C C . PHE A 1 107 ? 0.482 1.518 -5.950 1.00 93.94 107 PHE A C 1
ATOM 817 O O . PHE A 1 107 ? -0.176 0.954 -5.081 1.00 93.94 107 PHE A O 1
ATOM 824 N N . THR A 1 108 ? 0.432 1.138 -7.228 1.00 95.38 108 THR A N 1
ATOM 825 C CA . THR A 1 108 ? -0.403 0.020 -7.684 1.00 95.38 108 THR A CA 1
ATOM 826 C C . THR A 1 108 ? 0.119 -1.339 -7.240 1.00 95.38 108 THR A C 1
ATOM 828 O O . THR A 1 108 ? -0.690 -2.221 -6.975 1.00 95.38 108 THR A O 1
ATOM 831 N N . HIS A 1 109 ? 1.438 -1.511 -7.148 1.00 95.38 109 HIS A N 1
ATOM 832 C CA . HIS A 1 109 ? 2.057 -2.737 -6.646 1.00 95.38 109 HIS A CA 1
ATOM 833 C C . HIS A 1 109 ? 1.705 -2.954 -5.174 1.00 95.38 109 HIS A C 1
ATOM 835 O O . HIS A 1 109 ? 1.129 -3.975 -4.814 1.00 95.38 109 HIS A O 1
ATOM 841 N N . GLU A 1 110 ? 1.921 -1.929 -4.353 1.00 94.81 110 GLU A N 1
ATOM 842 C CA . GLU A 1 110 ? 1.624 -1.982 -2.924 1.00 94.81 110 GLU A CA 1
ATOM 843 C C . GLU A 1 110 ? 0.127 -2.109 -2.637 1.00 94.81 110 GLU A C 1
ATOM 845 O O . GLU A 1 110 ? -0.284 -2.846 -1.744 1.00 94.81 110 GLU A O 1
ATOM 850 N N . TYR A 1 111 ? -0.721 -1.454 -3.435 1.00 94.12 111 TYR A N 1
ATOM 851 C CA . TYR A 1 111 ? -2.163 -1.673 -3.346 1.00 94.12 111 TYR A CA 1
ATOM 852 C C . TYR A 1 111 ? -2.543 -3.130 -3.652 1.00 94.12 111 TYR A C 1
ATOM 854 O O . TYR A 1 111 ? -3.495 -3.644 -3.075 1.00 94.12 111 TYR A O 1
ATOM 862 N N . GLY A 1 112 ? -1.778 -3.821 -4.504 1.00 95.50 112 GLY A N 1
ATOM 863 C CA . GLY A 1 112 ? -1.905 -5.259 -4.728 1.00 95.50 112 GLY A CA 1
ATOM 864 C C . GLY A 1 112 ? -1.726 -6.079 -3.447 1.00 95.50 112 GLY A C 1
ATOM 865 O O . GLY A 1 112 ? -2.537 -6.965 -3.177 1.00 95.50 112 GLY A O 1
ATOM 866 N N . HIS A 1 113 ? -0.736 -5.750 -2.613 1.00 94.62 113 HIS A N 1
ATOM 867 C CA . HIS A 1 113 ? -0.583 -6.378 -1.295 1.00 94.62 113 HIS A CA 1
ATOM 868 C C . HIS A 1 113 ? -1.738 -6.063 -0.360 1.00 94.62 113 HIS A C 1
ATOM 870 O O . HIS A 1 113 ? -2.203 -6.944 0.361 1.00 94.62 113 HIS A O 1
ATOM 876 N N . ALA A 1 114 ? -2.220 -4.824 -0.401 1.00 91.94 114 ALA A N 1
ATOM 877 C CA . ALA A 1 114 ? -3.333 -4.381 0.422 1.00 91.94 114 ALA A CA 1
ATOM 878 C C . ALA A 1 114 ? -4.626 -5.173 0.145 1.00 91.94 114 ALA A C 1
ATOM 880 O O . ALA A 1 114 ? -5.439 -5.362 1.039 1.00 91.94 114 ALA A O 1
ATOM 881 N N . ILE A 1 115 ? -4.784 -5.695 -1.077 1.00 91.81 115 ILE A N 1
ATOM 882 C CA . ILE A 1 115 ? -5.891 -6.583 -1.465 1.00 91.81 115 ILE A CA 1
ATOM 883 C C . ILE A 1 115 ? -5.518 -8.078 -1.432 1.00 91.81 115 ILE A C 1
ATOM 885 O O . ILE A 1 115 ? -6.240 -8.909 -1.979 1.00 91.81 115 ILE A O 1
ATOM 889 N N . GLY A 1 116 ? -4.403 -8.437 -0.789 1.00 91.94 116 GLY A N 1
ATOM 890 C CA . GLY A 1 116 ? -4.044 -9.823 -0.473 1.00 91.94 116 GLY A CA 1
ATOM 891 C C . GLY A 1 116 ? -3.143 -10.538 -1.483 1.00 91.94 116 GLY A C 1
ATOM 892 O O . GLY A 1 116 ? -3.022 -11.763 -1.425 1.00 91.94 116 GLY A O 1
ATOM 893 N N . LEU A 1 117 ? -2.504 -9.823 -2.414 1.00 95.75 117 LEU A N 1
ATOM 894 C CA . LEU A 1 117 ? -1.555 -10.430 -3.352 1.00 95.75 117 LEU A CA 1
ATOM 895 C C . LEU A 1 117 ? -0.126 -10.468 -2.777 1.00 95.75 117 LEU A C 1
ATOM 897 O O . LEU A 1 117 ? 0.309 -9.483 -2.191 1.00 95.75 117 LEU A O 1
ATOM 901 N N . PRO A 1 118 ? 0.648 -11.552 -2.964 1.00 94.69 118 PRO A N 1
ATOM 902 C CA . PRO A 1 118 ? 2.070 -11.586 -2.615 1.00 94.69 118 PRO A CA 1
ATOM 903 C C . PRO A 1 118 ? 2.949 -11.006 -3.733 1.00 94.69 118 PRO A C 1
ATOM 905 O O . PRO A 1 118 ? 2.484 -10.838 -4.864 1.00 94.69 118 PRO A O 1
ATOM 908 N N . ASP A 1 119 ? 4.234 -10.778 -3.447 1.00 94.06 119 ASP A N 1
ATOM 909 C CA . ASP A 1 119 ? 5.219 -10.544 -4.507 1.00 94.06 119 ASP A CA 1
ATOM 910 C C . ASP A 1 119 ? 5.414 -11.797 -5.358 1.00 94.06 119 ASP A C 1
ATOM 912 O O . ASP A 1 119 ? 5.384 -12.929 -4.872 1.00 94.06 119 ASP A O 1
ATOM 916 N N . LEU A 1 120 ? 5.673 -11.575 -6.644 1.00 95.44 120 LEU A N 1
ATOM 917 C CA . LEU A 1 120 ? 5.941 -12.605 -7.646 1.00 95.44 120 LEU A CA 1
ATOM 918 C C . LEU A 1 120 ? 7.319 -12.436 -8.309 1.00 95.44 120 LEU A C 1
ATOM 920 O O . LEU A 1 120 ? 7.569 -13.000 -9.380 1.00 95.44 120 LEU A O 1
ATOM 924 N N . TYR A 1 121 ? 8.196 -11.629 -7.708 1.00 91.62 121 TYR A N 1
ATOM 925 C CA . TYR A 1 121 ? 9.626 -11.582 -8.016 1.00 91.62 121 TYR A CA 1
ATOM 926 C C . TYR A 1 121 ? 10.417 -12.455 -7.031 1.00 91.62 121 TYR A C 1
ATOM 928 O O . TYR A 1 121 ? 9.930 -12.799 -5.956 1.00 91.62 121 TYR A O 1
ATOM 936 N N . ASP A 1 122 ? 11.657 -12.795 -7.381 1.00 89.19 122 ASP A N 1
ATOM 937 C CA . ASP A 1 122 ? 12.516 -13.572 -6.488 1.00 89.19 122 ASP A CA 1
ATOM 938 C C . ASP A 1 122 ? 13.179 -12.655 -5.455 1.00 89.19 122 ASP A C 1
ATOM 940 O O . ASP A 1 122 ? 13.965 -11.775 -5.807 1.00 89.19 122 ASP A O 1
ATOM 944 N N . TYR A 1 123 ? 12.894 -12.874 -4.170 1.00 83.56 123 TYR A N 1
ATOM 945 C CA . TYR A 1 123 ? 13.436 -12.066 -3.068 1.00 83.56 123 TYR A CA 1
ATOM 946 C C . TYR A 1 123 ? 14.969 -12.103 -2.955 1.00 83.56 123 TYR A C 1
ATOM 948 O O . TYR A 1 123 ? 15.573 -11.185 -2.405 1.00 83.56 123 TYR A O 1
ATOM 956 N N . ASP A 1 124 ? 15.606 -13.162 -3.460 1.00 85.75 124 ASP A N 1
ATOM 957 C CA . ASP A 1 124 ? 17.061 -13.343 -3.442 1.00 85.75 124 ASP A CA 1
ATOM 958 C C . ASP A 1 124 ? 17.762 -12.783 -4.693 1.00 85.75 124 ASP A C 1
ATOM 960 O O . ASP A 1 124 ? 18.979 -12.924 -4.833 1.00 85.75 124 ASP A O 1
ATOM 964 N N . ASN A 1 125 ? 17.009 -12.141 -5.597 1.00 81.69 125 ASN A N 1
ATOM 965 C CA . ASN A 1 125 ? 17.474 -11.641 -6.892 1.00 81.69 125 ASN A CA 1
ATOM 966 C C . ASN A 1 125 ? 18.104 -12.716 -7.805 1.00 81.69 125 ASN A C 1
ATOM 968 O O . ASN A 1 125 ? 18.867 -12.375 -8.715 1.00 81.69 125 ASN A O 1
ATOM 972 N N . SER A 1 126 ? 17.807 -14.006 -7.605 1.00 88.44 126 SER A N 1
ATOM 973 C CA . SER A 1 126 ? 18.321 -15.084 -8.464 1.00 88.44 126 SER A CA 1
ATOM 974 C C . SER A 1 126 ? 17.698 -15.078 -9.866 1.00 88.44 126 SER A C 1
ATOM 976 O O . SER A 1 126 ? 18.365 -15.434 -10.843 1.00 88.44 126 SER A O 1
ATOM 978 N N . SER A 1 127 ? 16.456 -14.607 -10.000 1.00 89.12 127 SER A N 1
ATOM 979 C CA . SER A 1 127 ? 15.824 -14.280 -11.278 1.00 89.12 127 SER A CA 1
ATOM 980 C C . SER A 1 127 ? 14.884 -13.069 -11.155 1.00 89.12 127 SER A C 1
ATOM 982 O O . SER A 1 127 ? 14.943 -12.297 -10.203 1.00 89.12 127 SER A O 1
ATOM 984 N N . GLN A 1 128 ? 14.058 -12.828 -12.175 1.00 87.19 128 GLN A N 1
ATOM 985 C CA . GLN A 1 128 ? 13.035 -11.776 -12.158 1.00 87.19 128 GLN A CA 1
ATOM 986 C C . GLN A 1 128 ? 11.666 -12.293 -11.678 1.00 87.19 128 GLN A C 1
ATOM 988 O O . GLN A 1 128 ? 10.697 -11.531 -11.706 1.00 87.19 128 GLN A O 1
ATOM 993 N N . GLY A 1 129 ? 11.558 -13.576 -11.308 1.00 92.12 129 GLY A N 1
ATOM 994 C CA . GLY A 1 129 ? 10.281 -14.257 -11.103 1.00 92.12 129 GLY A CA 1
ATOM 995 C C . GLY A 1 129 ? 9.396 -14.142 -12.350 1.00 92.12 129 GLY A C 1
ATOM 996 O O . GLY A 1 129 ? 9.835 -14.416 -13.470 1.00 92.12 129 GLY A O 1
ATOM 997 N N . VAL A 1 130 ? 8.164 -13.654 -12.186 1.00 94.25 130 VAL A N 1
ATOM 998 C CA . VAL A 1 130 ? 7.237 -13.374 -13.308 1.00 94.25 130 VAL A CA 1
ATOM 999 C C . VAL A 1 130 ? 7.683 -12.159 -14.146 1.00 94.25 130 VAL A C 1
ATOM 1001 O O . VAL A 1 130 ? 7.280 -11.986 -15.301 1.00 94.25 130 VAL A O 1
ATOM 1004 N N . GLY A 1 131 ? 8.571 -11.321 -13.606 1.00 94.25 131 GLY A N 1
ATOM 1005 C CA . GLY A 1 131 ? 9.192 -10.202 -14.305 1.00 94.25 131 GLY A CA 1
ATOM 1006 C C . GLY A 1 131 ? 8.196 -9.132 -14.749 1.00 94.25 131 GLY A C 1
ATOM 1007 O O . GLY A 1 131 ? 7.233 -8.812 -14.058 1.00 94.25 131 GLY A O 1
ATOM 1008 N N . LYS A 1 132 ? 8.424 -8.555 -15.932 1.00 96.12 132 LYS A N 1
ATOM 1009 C CA . LYS A 1 132 ? 7.635 -7.426 -16.466 1.00 96.12 132 LYS A CA 1
ATOM 1010 C C . LYS A 1 132 ? 6.180 -7.762 -16.818 1.00 96.12 132 LYS A C 1
ATOM 1012 O O . LYS A 1 132 ? 5.451 -6.868 -17.248 1.00 96.12 132 LYS A O 1
ATOM 1017 N N . TRP A 1 133 ? 5.773 -9.022 -16.672 1.00 96.44 133 TRP A N 1
ATOM 1018 C CA . TRP A 1 133 ? 4.455 -9.521 -17.063 1.00 96.44 133 TRP A CA 1
ATOM 1019 C C . TRP A 1 133 ? 3.401 -9.440 -15.959 1.00 96.44 133 TRP A C 1
ATOM 1021 O O . TRP A 1 133 ? 2.219 -9.528 -16.275 1.00 96.44 133 TRP A O 1
ATOM 1031 N N . SER A 1 134 ? 3.806 -9.247 -14.700 1.00 97.31 134 SER A N 1
ATOM 1032 C CA . SER A 1 134 ? 2.880 -9.047 -13.584 1.00 97.31 134 SER A CA 1
ATOM 1033 C C . SER A 1 134 ? 3.162 -7.736 -12.871 1.00 97.31 134 SER A C 1
ATOM 1035 O O . SER A 1 134 ? 4.318 -7.393 -12.610 1.00 97.31 134 SER A O 1
ATOM 1037 N N . LEU A 1 135 ? 2.090 -7.027 -12.517 1.00 97.44 135 LEU A N 1
ATOM 1038 C CA . LEU A 1 135 ? 2.137 -5.901 -11.588 1.00 97.44 135 LEU A CA 1
ATOM 1039 C C . LEU A 1 135 ? 2.798 -6.281 -10.254 1.00 97.44 135 LEU A C 1
ATOM 1041 O O . LEU A 1 135 ? 3.533 -5.467 -9.708 1.00 97.44 135 LEU A O 1
ATOM 1045 N N . MET A 1 136 ? 2.597 -7.512 -9.772 1.00 96.94 136 MET A N 1
ATOM 1046 C CA . MET A 1 136 ? 3.175 -8.008 -8.513 1.00 96.94 136 MET A CA 1
ATOM 1047 C C . MET A 1 136 ? 4.643 -8.441 -8.650 1.00 96.94 136 MET A C 1
ATOM 1049 O O . MET A 1 136 ? 5.208 -9.050 -7.752 1.00 96.94 136 MET A O 1
ATOM 1053 N N . ALA A 1 137 ? 5.278 -8.148 -9.783 1.00 95.44 137 ALA A N 1
ATOM 1054 C CA . ALA A 1 137 ? 6.696 -8.379 -10.027 1.00 95.44 137 ALA A CA 1
ATOM 1055 C C . ALA A 1 137 ? 7.320 -7.122 -10.664 1.00 95.44 137 ALA A C 1
ATOM 1057 O O . ALA A 1 137 ? 6.877 -5.998 -10.431 1.00 95.44 137 ALA A O 1
ATOM 1058 N N . GLY A 1 138 ? 8.324 -7.289 -11.529 1.00 94.25 138 GLY A N 1
ATOM 1059 C CA . GLY A 1 138 ? 8.966 -6.176 -12.241 1.00 94.25 138 GLY A CA 1
ATOM 1060 C C . GLY A 1 138 ? 8.038 -5.369 -13.165 1.00 94.25 138 GLY A C 1
ATOM 1061 O O . GLY A 1 138 ? 8.453 -4.337 -13.693 1.00 94.25 138 GLY A O 1
ATOM 1062 N N . GLY A 1 139 ? 6.795 -5.809 -13.387 1.00 96.56 139 GLY A N 1
ATOM 1063 C CA . GLY A 1 139 ? 5.808 -5.086 -14.184 1.00 96.56 139 GLY A CA 1
ATOM 1064 C C . GLY A 1 139 ? 5.352 -3.773 -13.551 1.00 96.56 139 GLY A C 1
ATOM 1065 O O . GLY A 1 139 ? 4.931 -2.885 -14.291 1.00 96.56 139 GLY A O 1
ATOM 1066 N N . SER A 1 140 ? 5.506 -3.591 -12.236 1.00 95.00 140 SER A N 1
ATOM 1067 C CA . SER A 1 140 ? 5.287 -2.302 -11.561 1.00 95.00 140 SER A CA 1
ATOM 1068 C C . SER A 1 140 ? 6.215 -1.195 -12.072 1.00 95.00 140 SER A C 1
ATOM 1070 O O . SER A 1 140 ? 5.843 -0.026 -12.063 1.00 95.00 140 SER A O 1
ATOM 1072 N N . TRP A 1 141 ? 7.384 -1.554 -12.612 1.00 93.88 141 TRP A N 1
ATOM 1073 C CA . TRP A 1 141 ? 8.380 -0.625 -13.153 1.00 93.88 141 TRP A CA 1
ATOM 1074 C C . TRP A 1 141 ? 8.279 -0.400 -14.664 1.00 93.88 141 TRP A C 1
ATOM 1076 O O . TRP A 1 141 ? 9.084 0.345 -15.233 1.00 93.88 141 TRP A O 1
ATOM 1086 N N . ASN A 1 142 ? 7.293 -0.999 -15.337 1.00 95.56 142 ASN A N 1
ATOM 1087 C CA . ASN A 1 142 ? 7.068 -0.755 -16.759 1.00 95.56 142 ASN A CA 1
ATOM 1088 C C . ASN A 1 142 ? 6.775 0.731 -17.030 1.00 95.56 142 ASN A C 1
ATOM 1090 O O . ASN A 1 142 ? 6.194 1.445 -16.209 1.00 95.56 142 ASN A O 1
ATOM 1094 N N . GLY A 1 143 ? 7.203 1.218 -18.195 1.00 93.12 143 GLY A N 1
ATOM 1095 C CA . GLY A 1 143 ? 7.024 2.620 -18.541 1.00 93.12 143 GLY A CA 1
ATOM 1096 C C . GLY A 1 143 ? 7.407 2.975 -19.970 1.00 93.12 143 GLY A C 1
ATOM 1097 O O . GLY A 1 143 ? 8.134 2.232 -20.631 1.00 93.12 143 GLY A O 1
ATOM 1098 N N . ILE A 1 144 ? 6.914 4.124 -20.441 1.00 89.31 144 ILE A N 1
ATOM 1099 C CA . ILE A 1 144 ? 7.297 4.729 -21.730 1.00 89.31 144 ILE A CA 1
ATOM 1100 C C . ILE A 1 144 ? 8.212 5.934 -21.517 1.00 89.31 144 ILE A C 1
ATOM 1102 O O . ILE A 1 144 ? 9.255 6.026 -22.158 1.00 89.31 144 ILE A O 1
ATOM 1106 N N . SER A 1 145 ? 7.827 6.867 -20.643 1.00 87.25 145 SER A N 1
ATOM 1107 C CA . SER A 1 145 ? 8.596 8.094 -20.393 1.00 87.25 145 SER A CA 1
ATOM 1108 C C . SER A 1 145 ? 9.484 7.985 -19.155 1.00 87.25 145 SER A C 1
ATOM 1110 O O . SER A 1 145 ? 10.558 8.587 -19.101 1.00 87.25 145 SER A O 1
ATOM 1112 N N . GLN A 1 146 ? 9.056 7.199 -18.168 1.00 86.56 146 GLN A N 1
ATOM 1113 C CA . GLN A 1 146 ? 9.800 6.884 -16.952 1.00 86.56 146 GLN A CA 1
ATOM 1114 C C . GLN A 1 146 ? 9.290 5.583 -16.320 1.00 86.56 146 GLN A C 1
ATOM 1116 O O . GLN A 1 146 ? 8.149 5.186 -16.543 1.00 86.56 146 GLN A O 1
ATOM 1121 N N . GLY A 1 147 ? 10.134 4.925 -15.521 1.00 89.38 147 GLY A N 1
ATOM 1122 C CA . GLY A 1 147 ? 9.768 3.685 -14.832 1.00 89.38 147 GLY A CA 1
ATOM 1123 C C . GLY A 1 147 ? 8.520 3.850 -13.960 1.00 89.38 147 GLY A C 1
ATOM 1124 O O . GLY A 1 147 ? 8.389 4.830 -13.223 1.00 89.38 147 GLY A O 1
ATOM 1125 N N . GLY A 1 148 ? 7.592 2.906 -14.088 1.00 92.06 148 GLY A N 1
ATOM 1126 C CA . GLY A 1 148 ? 6.324 2.856 -13.361 1.00 92.06 148 GLY A CA 1
ATOM 1127 C C . GLY A 1 148 ? 5.233 3.806 -13.858 1.00 92.06 148 GLY A C 1
ATOM 1128 O O . GLY A 1 148 ? 4.176 3.882 -13.235 1.00 92.06 148 GLY A O 1
ATOM 1129 N N . ASP A 1 149 ? 5.437 4.538 -14.962 1.00 93.56 149 ASP A N 1
ATOM 1130 C CA . ASP A 1 149 ? 4.367 5.363 -15.551 1.00 93.56 149 ASP A CA 1
ATOM 1131 C C . ASP A 1 149 ? 3.309 4.550 -16.319 1.00 93.56 149 ASP A C 1
ATOM 1133 O O . ASP A 1 149 ? 2.218 5.057 -16.586 1.00 93.56 149 ASP A O 1
ATOM 1137 N N . ARG A 1 150 ? 3.620 3.293 -16.657 1.00 96.31 150 ARG A N 1
ATOM 1138 C CA . ARG A 1 150 ? 2.724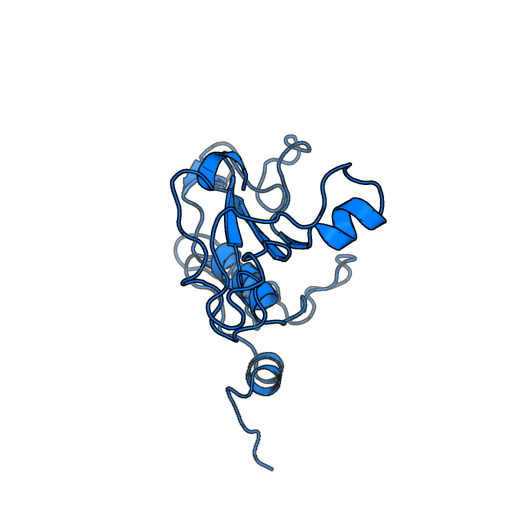 2.341 -17.320 1.00 96.31 150 ARG A CA 1
ATOM 1139 C C . ARG A 1 150 ? 2.948 0.941 -16.758 1.00 96.31 150 ARG A C 1
ATOM 1141 O O . ARG A 1 150 ? 3.558 0.116 -17.440 1.00 96.31 150 ARG A O 1
ATOM 1148 N N . PRO A 1 151 ? 2.488 0.673 -15.529 1.00 96.75 151 PRO A N 1
ATOM 1149 C CA . PRO A 1 151 ? 2.639 -0.642 -14.934 1.00 96.75 151 PRO A CA 1
ATOM 1150 C C . PRO A 1 151 ? 1.932 -1.724 -15.762 1.00 96.75 151 PRO A C 1
ATOM 1152 O O . PRO A 1 151 ? 0.992 -1.453 -16.514 1.00 96.75 151 PRO A O 1
ATOM 1155 N N . ALA A 1 152 ? 2.400 -2.964 -15.628 1.00 97.25 152 ALA A N 1
ATOM 1156 C CA . ALA A 1 152 ? 1.696 -4.129 -16.148 1.00 97.25 152 ALA A CA 1
ATOM 1157 C C . ALA A 1 152 ? 0.308 -4.272 -15.504 1.00 97.25 152 ALA A C 1
ATOM 1159 O O . ALA A 1 152 ? 0.040 -3.756 -14.420 1.00 97.25 152 ALA A O 1
ATOM 1160 N N . HIS A 1 153 ? -0.561 -5.038 -16.156 1.00 96.50 153 HIS A N 1
ATOM 1161 C CA . HIS A 1 153 ? -1.745 -5.565 -15.490 1.00 96.50 153 HIS A CA 1
ATOM 1162 C C . HIS A 1 153 ? -1.355 -6.644 -14.466 1.00 96.50 153 HIS A C 1
ATOM 1164 O O . HIS A 1 153 ? -0.259 -7.206 -14.513 1.00 96.50 153 HIS A O 1
ATOM 1170 N N . LEU A 1 154 ? -2.289 -6.965 -13.568 1.00 97.25 154 LEU A N 1
ATOM 1171 C CA . LEU A 1 154 ? -2.229 -8.201 -12.793 1.00 97.25 154 LEU A CA 1
ATOM 1172 C C . LEU A 1 154 ? -2.207 -9.408 -13.735 1.00 97.25 154 LEU A C 1
ATOM 1174 O O . LEU A 1 154 ? -2.982 -9.465 -14.699 1.00 97.25 154 LEU A O 1
ATOM 1178 N N . ASP A 1 155 ? -1.342 -10.372 -13.437 1.00 96.12 155 ASP A N 1
ATOM 1179 C CA . ASP A 1 155 ? -1.281 -11.625 -14.179 1.00 96.12 155 ASP A CA 1
ATOM 1180 C C . ASP A 1 155 ? -2.545 -12.483 -13.946 1.00 96.12 155 ASP A C 1
ATOM 1182 O O . ASP A 1 155 ? -3.335 -12.223 -13.027 1.00 96.12 155 ASP A O 1
ATOM 1186 N N . PRO A 1 156 ? -2.783 -13.508 -14.788 1.00 95.44 156 PRO A N 1
ATOM 1187 C CA . PRO A 1 156 ? -3.974 -14.344 -14.676 1.00 95.44 156 PRO A CA 1
ATOM 1188 C C . PRO A 1 156 ? -4.138 -15.039 -13.319 1.00 95.44 156 PRO A C 1
ATOM 1190 O O . PRO A 1 156 ? -5.275 -15.240 -12.887 1.00 95.44 156 PRO A O 1
ATOM 1193 N N . TRP A 1 157 ? -3.043 -15.400 -12.642 1.00 95.38 157 TRP A N 1
ATOM 1194 C CA . TRP A 1 157 ? -3.112 -16.051 -11.336 1.00 95.38 157 TRP A CA 1
ATOM 1195 C C . TRP A 1 157 ? -3.590 -15.062 -10.273 1.00 95.38 157 TRP A C 1
ATOM 1197 O O . TRP A 1 157 ? -4.577 -15.353 -9.598 1.00 95.38 157 TRP A O 1
ATOM 1207 N N . SER A 1 158 ? -3.009 -13.859 -10.203 1.00 96.94 158 SER A N 1
ATOM 1208 C CA . SER A 1 158 ? -3.465 -12.820 -9.266 1.00 96.94 158 SER A CA 1
ATOM 1209 C C . SER A 1 158 ? -4.926 -12.432 -9.491 1.00 96.94 158 SER A C 1
ATOM 1211 O O . SER A 1 158 ? -5.697 -12.320 -8.542 1.00 96.94 158 SER A O 1
ATOM 1213 N N . ARG A 1 159 ? -5.356 -12.276 -10.751 1.00 95.56 159 ARG A N 1
ATOM 1214 C CA . ARG A 1 159 ? -6.764 -11.970 -11.062 1.00 95.56 159 ARG A CA 1
ATOM 1215 C C . ARG A 1 159 ? -7.715 -13.092 -10.656 1.00 95.56 159 ARG A C 1
ATOM 1217 O O . ARG A 1 159 ? -8.838 -12.811 -10.247 1.00 95.56 159 ARG A O 1
ATOM 1224 N N . THR A 1 160 ? -7.281 -14.344 -10.765 1.00 94.94 160 THR A N 1
ATOM 1225 C CA . THR A 1 160 ? -8.076 -15.500 -10.333 1.00 94.94 160 THR A CA 1
ATOM 1226 C C . THR A 1 160 ? -8.145 -15.576 -8.810 1.00 94.94 160 THR A C 1
ATOM 1228 O O . THR A 1 160 ? -9.225 -15.803 -8.275 1.00 94.94 160 THR A O 1
ATOM 1231 N N . LEU A 1 161 ? -7.034 -15.313 -8.113 1.00 94.94 161 LEU A N 1
ATOM 1232 C CA . LEU A 1 161 ? -6.977 -15.271 -6.648 1.00 94.94 161 LEU A CA 1
ATOM 1233 C C . LEU A 1 161 ? -7.941 -14.226 -6.064 1.00 94.94 161 LEU A C 1
ATOM 1235 O O . LEU A 1 161 ? -8.637 -14.513 -5.097 1.00 94.94 161 LEU A O 1
ATOM 1239 N N . LEU A 1 162 ? -8.045 -13.055 -6.699 1.00 94.62 162 LEU A N 1
ATOM 1240 C CA . LEU A 1 162 ? -8.984 -11.992 -6.313 1.00 94.62 162 LEU A CA 1
ATOM 1241 C C . LEU A 1 162 ? -10.437 -12.242 -6.759 1.00 94.62 162 LEU A C 1
ATOM 1243 O O . LEU A 1 162 ? -11.315 -11.421 -6.498 1.00 94.62 162 LEU A O 1
ATOM 1247 N N . GLY A 1 163 ? -10.709 -13.323 -7.496 1.00 94.62 163 GLY A N 1
ATOM 1248 C CA . GLY A 1 163 ? -12.033 -13.598 -8.064 1.00 94.62 163 GLY A CA 1
ATOM 1249 C C . GLY A 1 163 ? -12.432 -12.681 -9.231 1.00 94.62 163 GLY A C 1
ATOM 1250 O O . GLY A 1 163 ? -13.598 -12.640 -9.615 1.00 94.62 163 GLY A O 1
ATOM 1251 N N . TRP A 1 164 ? -11.486 -11.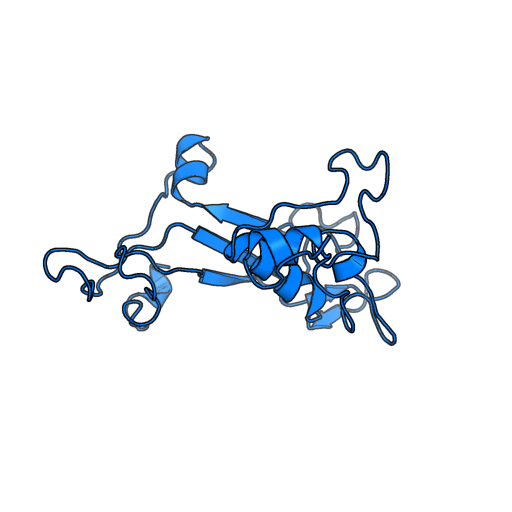950 -9.828 1.00 93.19 164 TRP A N 1
ATOM 1252 C CA . TRP A 1 164 ? -11.720 -11.024 -10.950 1.00 93.19 164 TRP A CA 1
ATOM 1253 C C . TRP A 1 164 ? -11.688 -11.705 -12.322 1.00 93.19 164 TRP A C 1
ATOM 1255 O O . TRP A 1 164 ? -11.985 -11.086 -13.350 1.00 93.19 164 TRP A O 1
ATOM 1265 N N . SER A 1 165 ? -11.270 -12.966 -12.368 1.00 91.69 165 SER A N 1
ATOM 1266 C CA . SER A 1 165 ? -11.332 -13.806 -13.559 1.00 91.69 165 SER A CA 1
ATOM 1267 C C . SER A 1 165 ? -11.655 -15.244 -13.187 1.00 91.69 165 SER A C 1
ATOM 1269 O O . SER A 1 165 ? -11.052 -15.799 -12.274 1.00 91.69 165 SER A O 1
ATOM 1271 N N . ALA A 1 166 ? -12.562 -15.856 -13.947 1.00 89.00 166 ALA A N 1
ATOM 1272 C CA . ALA A 1 166 ? -12.849 -17.280 -13.873 1.00 89.00 166 ALA A CA 1
ATOM 1273 C C . ALA A 1 166 ? -12.157 -17.992 -15.053 1.00 89.00 166 ALA A C 1
ATOM 1275 O O . ALA A 1 166 ? -12.535 -17.741 -16.202 1.00 89.00 166 ALA A O 1
ATOM 1276 N N . PRO A 1 167 ? -11.132 -18.831 -14.817 1.00 83.88 167 PRO A N 1
ATOM 1277 C CA . PRO A 1 167 ? -10.515 -19.611 -15.882 1.00 83.88 167 PRO A CA 1
ATOM 1278 C C . PRO A 1 167 ? -11.524 -20.604 -16.474 1.00 83.88 167 PRO A C 1
ATOM 1280 O O . PRO A 1 167 ? -12.341 -21.184 -15.760 1.00 83.88 167 PRO A O 1
ATOM 1283 N N . THR A 1 168 ? -11.461 -20.791 -17.791 1.00 84.94 168 THR A N 1
ATOM 1284 C CA . THR A 1 168 ? -12.254 -21.794 -18.515 1.00 84.94 168 THR A CA 1
ATOM 1285 C C . THR A 1 168 ? -11.327 -22.894 -19.019 1.00 84.94 168 THR A C 1
ATOM 1287 O O . THR A 1 168 ? -10.150 -22.635 -19.277 1.00 84.94 168 THR A O 1
ATOM 1290 N N . LEU A 1 169 ? -11.851 -24.120 -19.074 1.00 67.19 169 LEU A N 1
ATOM 1291 C CA . LEU A 1 169 ? -11.163 -25.299 -19.601 1.00 67.19 169 LEU A CA 1
ATOM 1292 C C . LEU A 1 169 ? -11.363 -25.419 -21.113 1.00 67.19 169 LEU A C 1
ATOM 1294 O O . LEU A 1 169 ? -12.474 -25.074 -21.577 1.00 67.19 169 LEU A O 1
#

Secondary structure (DSSP, 8-state):
-HHHHTT---GGG-SSSSSB-S-EEEEEEEE-GGGS-TT-TTSPPPEEEEHHHHHHTTS-S--SEEEEEEPSS-TTSEEEE-EEEEEEEEEEETTTTEEEEPPHHHHHHHHHHHTTPPP-S-TTSSS-TTGGG-TTTGGGG--SSSTTSSPPPPPHHHHHHTTS-----

Radius of gyration: 17.91 Å; chains: 1; bounding box: 46×41×43 Å

pLDDT: mean 90.84, std 8.35, range [54.81, 97.94]

Sequence (169 aa):
MAAADTNVNFAPYDLDGDCYVDVVNIVHQGTGEEASPATSASDIWSHSWNLAAARYWGNTQYGVYTTNDSCTANSALQVKINDYIIQPELLSKLNKKNFVKSTVGVFTHEYGHAIGLPDLYDYDNSSQGVGKWSLMAGGSWNGISQGGDRPAHLDPWSRTLLGWSAPTL